Protein AF-A0A9K3I482-F1 (afdb_monomer_lite)

Sequence (161 aa):
MFVVRAEITSFKVRVEELKKSKVDYKDNYEEAKFHHERVKVLKKLKDETVEEARKVNQAALNVAQENYAEVQSIVEPLITDLGWMQHSGIANSILNAMELDKVVVARAAGHRARYVECVAHVEEALHQQFGTHHCSVSDGAEEGSIKAEENYDNLSLPIWT

pLDDT: mean 80.08, std 18.4, range [36.47, 98.38]

Organism: Helianthus annuus (NCBI:txid4232)

Structure (mmCIF, N/CA/C/O backbone):
data_AF-A0A9K3I482-F1
#
_entry.id   AF-A0A9K3I482-F1
#
loop_
_atom_site.group_PDB
_atom_site.id
_atom_site.type_symbol
_atom_site.label_atom_id
_atom_site.label_alt_id
_atom_site.label_comp_id
_atom_site.label_asym_id
_atom_site.label_entity_id
_atom_site.label_seq_id
_atom_site.pdbx_PDB_ins_code
_atom_site.Cartn_x
_atom_site.Cartn_y
_atom_site.Cartn_z
_atom_site.occupancy
_atom_site.B_iso_or_equiv
_atom_site.auth_seq_id
_atom_site.auth_comp_id
_atom_site.auth_asym_id
_atom_site.auth_atom_id
_atom_site.pdbx_PDB_model_num
ATOM 1 N N . MET A 1 1 ? 40.733 4.016 -77.323 1.00 62.69 1 MET A N 1
ATOM 2 C CA . MET A 1 1 ? 40.986 5.084 -76.323 1.00 62.69 1 MET A CA 1
ATOM 3 C C . MET A 1 1 ? 39.705 5.637 -75.679 1.00 62.69 1 MET A C 1
ATOM 5 O O . MET A 1 1 ? 39.737 5.936 -74.495 1.00 62.69 1 MET A O 1
ATOM 9 N N . PHE A 1 2 ? 38.578 5.745 -76.401 1.00 75.44 2 PHE A N 1
ATOM 10 C CA . PHE A 1 2 ? 37.321 6.304 -75.866 1.00 75.44 2 PHE A CA 1
ATOM 11 C C . PHE A 1 2 ? 36.634 5.454 -74.779 1.00 75.44 2 PHE A C 1
ATOM 13 O O . PHE A 1 2 ? 36.201 6.009 -73.775 1.00 75.44 2 PHE A O 1
ATOM 20 N N . VAL A 1 3 ? 36.600 4.125 -74.931 1.00 85.69 3 VAL A N 1
ATOM 21 C CA . VAL A 1 3 ? 35.948 3.198 -73.976 1.00 85.69 3 VAL A CA 1
ATOM 22 C C . VAL A 1 3 ? 36.585 3.275 -72.584 1.00 85.69 3 VAL A C 1
ATOM 24 O O . VAL A 1 3 ? 35.903 3.548 -71.603 1.00 85.69 3 VAL A O 1
ATOM 27 N N . VAL A 1 4 ? 37.915 3.191 -72.518 1.00 89.56 4 VAL A N 1
ATOM 28 C CA . VAL A 1 4 ? 38.682 3.294 -71.262 1.00 89.56 4 VAL A CA 1
ATOM 29 C C . VAL A 1 4 ? 38.424 4.627 -70.542 1.00 89.56 4 VAL A C 1
ATOM 31 O O . VAL A 1 4 ? 38.337 4.681 -69.319 1.00 89.56 4 VAL A O 1
ATOM 34 N N . ARG A 1 5 ? 38.257 5.731 -71.282 1.00 90.25 5 ARG A N 1
ATOM 35 C CA . ARG A 1 5 ? 37.987 7.054 -70.694 1.00 90.25 5 ARG A CA 1
ATOM 36 C C . ARG A 1 5 ? 36.576 7.155 -70.099 1.00 90.25 5 ARG A C 1
ATOM 38 O O . ARG A 1 5 ? 36.394 7.824 -69.078 1.00 90.25 5 ARG A O 1
ATOM 45 N N . ALA A 1 6 ? 35.600 6.494 -70.720 1.00 91.94 6 ALA A N 1
ATOM 46 C CA . ALA A 1 6 ? 34.239 6.405 -70.202 1.00 91.94 6 ALA A CA 1
ATOM 47 C C . ALA A 1 6 ? 34.196 5.566 -68.914 1.00 91.94 6 ALA A C 1
ATOM 49 O O . ALA A 1 6 ? 33.626 6.004 -67.916 1.00 91.94 6 ALA A O 1
ATOM 50 N N . GLU A 1 7 ? 34.894 4.428 -68.895 1.00 94.56 7 GLU A N 1
ATOM 51 C CA . GLU A 1 7 ? 35.016 3.566 -67.713 1.00 94.56 7 GLU A CA 1
ATOM 52 C C . GLU A 1 7 ? 35.701 4.284 -66.542 1.00 94.56 7 GLU A C 1
ATOM 54 O O . GLU A 1 7 ? 35.185 4.272 -65.427 1.00 94.56 7 GLU A O 1
ATOM 59 N N . ILE A 1 8 ? 36.805 5.002 -66.787 1.00 95.19 8 ILE A N 1
ATOM 60 C CA . ILE A 1 8 ? 37.491 5.798 -65.750 1.00 95.19 8 ILE A CA 1
ATOM 61 C C . ILE A 1 8 ? 36.555 6.853 -65.145 1.00 95.19 8 ILE A C 1
ATOM 63 O O . ILE A 1 8 ? 36.566 7.072 -63.933 1.00 95.19 8 ILE A O 1
ATOM 67 N N . THR A 1 9 ? 35.745 7.518 -65.970 1.00 95.06 9 THR A N 1
ATOM 68 C CA . THR A 1 9 ? 34.781 8.522 -65.491 1.00 95.06 9 THR A CA 1
ATOM 69 C C . THR A 1 9 ? 33.684 7.874 -64.645 1.00 95.06 9 THR A C 1
ATOM 71 O O . THR A 1 9 ? 33.380 8.372 -63.563 1.00 95.06 9 THR A O 1
ATOM 74 N N . SER A 1 10 ? 33.149 6.733 -65.086 1.00 95.88 10 SER A N 1
ATOM 75 C CA . SER A 1 10 ? 32.155 5.959 -64.332 1.00 95.88 10 SER A CA 1
ATOM 76 C C . SER A 1 10 ? 32.695 5.500 -62.973 1.00 95.88 10 SER A C 1
ATOM 78 O O . SER A 1 10 ? 32.036 5.690 -61.948 1.00 95.88 10 SER A O 1
ATOM 80 N N . PHE A 1 11 ? 33.927 4.984 -62.928 1.00 97.12 11 PHE A N 1
ATOM 81 C CA . PHE A 1 11 ? 34.557 4.582 -61.671 1.00 97.12 11 PHE A CA 1
ATOM 82 C C . PHE A 1 11 ? 34.767 5.756 -60.716 1.00 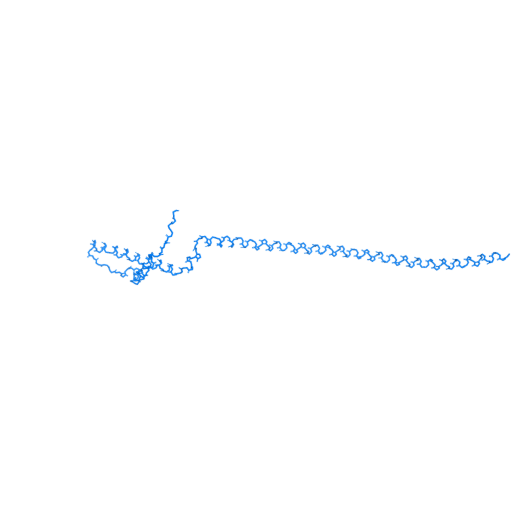97.12 11 PHE A C 1
ATOM 84 O O . PHE A 1 11 ? 34.540 5.600 -59.519 1.00 97.12 11 PHE A O 1
ATOM 91 N N . LYS A 1 12 ? 35.144 6.941 -61.215 1.00 96.75 12 LYS A N 1
ATOM 92 C CA . LYS A 1 12 ? 35.273 8.141 -60.372 1.00 96.75 12 LYS A CA 1
ATOM 93 C C . LYS A 1 12 ? 33.951 8.530 -59.714 1.00 96.75 12 LYS A C 1
ATOM 95 O O . LYS A 1 12 ? 33.943 8.797 -58.518 1.00 96.75 12 LYS A O 1
ATOM 100 N N . VAL A 1 13 ? 32.850 8.518 -60.468 1.00 97.50 13 VAL A N 1
ATOM 101 C CA . VAL A 1 13 ? 31.513 8.816 -59.926 1.00 97.50 13 VAL A CA 1
ATOM 102 C C . VAL A 1 13 ? 31.147 7.817 -58.830 1.00 97.50 13 VAL A C 1
ATOM 104 O O . VAL A 1 13 ? 30.822 8.218 -57.716 1.00 97.50 13 VAL A O 1
ATOM 107 N N . ARG A 1 14 ? 31.315 6.518 -59.096 1.00 97.31 14 ARG A N 1
ATOM 108 C CA . ARG A 1 14 ? 31.006 5.460 -58.127 1.00 97.31 14 ARG A CA 1
ATOM 109 C C . ARG A 1 14 ? 31.873 5.535 -56.866 1.00 97.31 14 ARG A C 1
ATOM 111 O O . ARG A 1 14 ? 31.403 5.209 -55.782 1.00 97.31 14 ARG A O 1
ATOM 118 N N . VAL A 1 15 ? 33.128 5.975 -56.977 1.00 97.31 15 VAL A N 1
ATOM 119 C CA . VAL A 1 15 ? 33.995 6.216 -55.811 1.00 97.31 15 VAL A CA 1
ATOM 120 C C . VAL A 1 15 ? 33.450 7.345 -54.937 1.00 97.31 15 VAL A C 1
ATOM 122 O O . VAL A 1 15 ? 33.443 7.197 -53.717 1.00 97.31 15 VAL A O 1
ATOM 125 N N . GLU A 1 16 ? 32.977 8.444 -55.522 1.00 97.75 16 GLU A N 1
ATOM 126 C CA . GLU A 1 16 ? 32.389 9.545 -54.748 1.00 97.75 16 GLU A CA 1
ATOM 127 C C . GLU A 1 16 ? 31.049 9.152 -54.107 1.00 97.75 16 GLU A C 1
ATOM 129 O O . GLU A 1 16 ? 30.820 9.444 -52.933 1.00 97.75 16 GLU A O 1
ATOM 134 N N . GLU A 1 17 ? 30.206 8.395 -54.813 1.00 97.44 17 GLU A N 1
ATOM 135 C CA . GLU A 1 17 ? 28.972 7.830 -54.249 1.00 97.44 17 GLU A CA 1
ATOM 136 C C . GLU A 1 17 ? 29.259 6.894 -53.069 1.00 97.44 17 GLU A C 1
ATOM 138 O O . GLU A 1 17 ? 28.640 7.012 -52.010 1.00 97.44 17 GLU A O 1
ATOM 143 N N . LEU A 1 18 ? 30.244 6.000 -53.211 1.00 97.50 18 LEU A N 1
ATOM 144 C CA . LEU A 1 18 ? 30.653 5.088 -52.143 1.00 97.50 18 LEU A CA 1
ATOM 145 C C . LEU A 1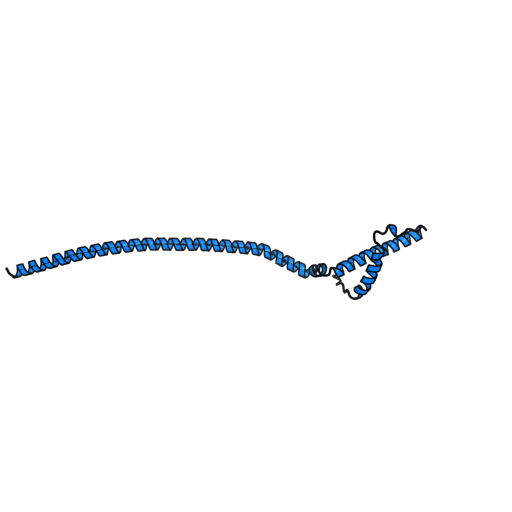 18 ? 31.255 5.830 -50.946 1.00 97.50 18 LEU A C 1
ATOM 147 O O . LEU A 1 18 ? 31.020 5.431 -49.807 1.00 97.50 18 LEU A O 1
ATOM 151 N N . LYS A 1 19 ? 32.011 6.911 -51.170 1.00 97.38 19 LYS A N 1
ATOM 152 C CA . LYS A 1 19 ? 32.524 7.757 -50.082 1.00 97.38 19 LYS A CA 1
ATOM 153 C C . LYS A 1 19 ? 31.387 8.398 -49.299 1.00 97.38 19 LYS A C 1
ATOM 155 O O . LYS A 1 19 ? 31.411 8.332 -48.073 1.00 97.38 19 LYS A O 1
ATOM 160 N N . LYS A 1 20 ? 30.399 8.974 -49.991 1.00 97.31 20 LYS A N 1
ATOM 161 C CA . LYS A 1 20 ? 29.231 9.586 -49.348 1.00 97.31 20 LYS A CA 1
ATOM 162 C C . LYS A 1 20 ? 28.435 8.546 -48.563 1.00 97.31 20 LYS A C 1
ATOM 164 O O . LYS A 1 20 ? 28.241 8.703 -47.365 1.00 97.31 20 LYS A O 1
ATOM 169 N N . SER A 1 21 ? 28.104 7.429 -49.209 1.00 97.50 21 SER A N 1
ATOM 170 C CA . SER A 1 21 ? 27.388 6.321 -48.576 1.00 97.50 21 SER A CA 1
ATOM 171 C C . SER A 1 21 ? 28.121 5.787 -47.340 1.00 97.50 21 SER A C 1
ATOM 173 O O . SER A 1 21 ? 27.488 5.530 -46.322 1.00 97.50 21 SER A O 1
ATOM 175 N N . LYS A 1 22 ? 29.456 5.675 -47.369 1.00 97.88 22 LYS A N 1
ATOM 176 C CA . LYS A 1 22 ? 30.248 5.249 -46.205 1.00 97.88 22 LYS A CA 1
ATOM 177 C C . LYS A 1 22 ? 30.114 6.204 -45.013 1.00 97.88 22 LYS A C 1
ATOM 179 O O . LYS A 1 22 ? 30.101 5.729 -43.879 1.00 97.88 22 LYS A O 1
ATOM 184 N N . VAL A 1 23 ? 30.070 7.515 -45.255 1.00 97.50 23 VAL A N 1
ATOM 185 C CA . VAL A 1 23 ? 29.862 8.515 -44.195 1.00 97.50 23 VAL A CA 1
ATOM 186 C C . VAL A 1 23 ? 28.453 8.372 -43.627 1.00 97.50 23 VAL A C 1
ATOM 188 O O . VAL A 1 23 ? 28.324 8.160 -42.427 1.00 97.50 23 VAL A O 1
ATOM 191 N N . ASP A 1 24 ? 27.435 8.324 -44.488 1.00 97.19 24 ASP A N 1
ATOM 192 C CA . ASP A 1 24 ? 26.035 8.169 -44.069 1.00 97.19 24 ASP A CA 1
ATOM 193 C C . ASP A 1 24 ? 25.824 6.883 -43.241 1.00 97.19 24 ASP A C 1
ATOM 195 O O . ASP A 1 24 ? 25.173 6.893 -42.197 1.00 97.19 24 ASP A O 1
ATOM 199 N N . TYR A 1 25 ? 26.426 5.761 -43.655 1.00 97.19 25 TYR A N 1
ATOM 200 C CA . TYR A 1 25 ? 26.381 4.509 -42.890 1.00 97.19 25 TYR A CA 1
ATOM 201 C C . TYR A 1 25 ? 27.047 4.627 -41.520 1.00 97.19 25 TYR A C 1
ATOM 203 O O . TYR A 1 25 ? 26.563 4.033 -40.556 1.00 97.19 25 TYR A O 1
ATOM 211 N N . LYS A 1 26 ? 28.164 5.353 -41.429 1.00 97.50 26 LYS A N 1
ATOM 212 C CA . LYS A 1 26 ? 28.872 5.553 -40.165 1.00 97.50 26 LYS A CA 1
ATOM 213 C C . LYS A 1 26 ? 28.035 6.394 -39.203 1.00 97.50 26 LYS A C 1
ATOM 215 O O . LYS A 1 26 ? 27.922 6.023 -38.038 1.00 97.50 26 LYS A O 1
ATOM 220 N N . ASP A 1 27 ? 27.431 7.468 -39.695 1.00 97.38 27 ASP A N 1
ATOM 221 C CA . ASP A 1 27 ? 26.614 8.365 -38.880 1.00 97.38 27 ASP A CA 1
ATOM 222 C C . ASP A 1 27 ? 25.359 7.640 -38.369 1.00 97.38 27 ASP A C 1
ATOM 224 O O . ASP A 1 27 ? 25.107 7.618 -37.163 1.00 97.38 27 ASP A O 1
ATOM 228 N N . ASN A 1 28 ? 24.665 6.908 -39.248 1.00 97.50 28 ASN A N 1
ATOM 229 C CA . ASN A 1 28 ? 23.513 6.082 -38.869 1.00 97.50 28 ASN A CA 1
ATOM 230 C C . ASN A 1 28 ? 23.876 4.986 -37.855 1.00 97.50 28 ASN A C 1
ATOM 232 O O . ASN A 1 28 ? 23.084 4.656 -36.971 1.00 97.50 28 ASN A O 1
ATOM 236 N N . TYR A 1 29 ? 25.067 4.391 -37.977 1.00 97.31 29 TYR A N 1
ATOM 237 C CA . TYR A 1 29 ? 25.535 3.375 -37.037 1.00 97.31 29 TYR A CA 1
ATOM 238 C C . TYR A 1 29 ? 25.770 3.955 -35.635 1.00 97.31 29 TYR A C 1
ATOM 240 O O . TYR A 1 29 ? 25.336 3.360 -34.645 1.00 97.31 29 TYR A O 1
ATOM 248 N N . GLU A 1 30 ? 26.424 5.115 -35.533 1.00 97.56 30 GLU A N 1
ATOM 249 C CA . GLU A 1 30 ? 26.659 5.766 -34.238 1.00 97.56 30 GLU A CA 1
ATOM 250 C C . GLU A 1 30 ? 25.353 6.268 -33.608 1.00 97.56 30 GLU A C 1
ATOM 252 O O . GLU A 1 30 ? 25.153 6.113 -32.400 1.00 97.56 30 GLU A O 1
ATOM 257 N N . GLU A 1 31 ? 24.419 6.779 -34.414 1.00 97.69 31 GLU A N 1
ATOM 258 C CA . GLU A 1 31 ? 23.080 7.151 -33.951 1.00 97.69 31 GLU A CA 1
ATOM 259 C C . GLU A 1 31 ? 22.322 5.934 -33.398 1.00 97.69 31 GLU A C 1
ATOM 261 O O . GLU A 1 31 ? 21.844 5.958 -32.259 1.00 97.69 31 GLU A O 1
ATOM 266 N N . ALA A 1 32 ? 22.278 4.822 -34.138 1.00 97.94 32 ALA A N 1
ATOM 267 C CA . ALA A 1 32 ? 21.624 3.593 -33.688 1.00 97.94 32 ALA A CA 1
ATOM 268 C C . ALA A 1 32 ? 22.240 3.044 -32.389 1.00 97.94 32 ALA A C 1
ATOM 270 O O . ALA A 1 32 ? 21.520 2.612 -31.483 1.00 97.94 32 ALA A O 1
ATOM 271 N N . LYS A 1 33 ? 23.570 3.102 -32.262 1.00 98.00 33 LYS A N 1
ATOM 272 C CA . LYS A 1 33 ? 24.291 2.708 -31.046 1.00 98.00 33 LYS A CA 1
ATOM 273 C C . LYS A 1 33 ? 23.921 3.595 -29.855 1.00 98.00 33 LYS A C 1
ATOM 275 O O . LYS A 1 33 ? 23.677 3.082 -28.762 1.00 98.00 33 LYS A O 1
ATOM 280 N N . PHE A 1 34 ? 23.830 4.906 -30.059 1.00 97.56 34 PHE A N 1
ATOM 281 C CA . PHE A 1 34 ? 23.397 5.840 -29.023 1.00 97.56 34 PHE A CA 1
ATOM 282 C C . PHE A 1 34 ? 21.949 5.579 -28.586 1.00 97.56 34 PHE A C 1
ATOM 284 O O . PHE A 1 34 ? 21.660 5.517 -27.387 1.00 97.56 34 PHE A O 1
ATOM 291 N N . HIS A 1 35 ? 21.041 5.354 -29.539 1.00 97.69 35 HIS A N 1
ATOM 292 C CA . HIS A 1 35 ? 19.661 4.975 -29.243 1.00 97.69 35 HIS A CA 1
ATOM 293 C C . HIS A 1 35 ? 19.578 3.672 -28.448 1.00 97.69 35 HIS A C 1
ATOM 295 O O . HIS A 1 35 ? 18.837 3.609 -27.466 1.00 97.69 35 HIS A O 1
ATOM 301 N N . HIS A 1 36 ? 20.360 2.656 -28.818 1.00 97.62 36 HIS A N 1
ATOM 302 C CA . HIS A 1 36 ? 20.408 1.394 -28.087 1.00 97.62 36 HIS A CA 1
ATOM 303 C C . HIS A 1 36 ? 20.809 1.594 -26.617 1.00 97.62 36 HIS A C 1
ATOM 305 O O . HIS A 1 36 ? 20.126 1.091 -25.720 1.00 97.62 36 HIS A O 1
ATOM 311 N N . GLU A 1 37 ? 21.860 2.375 -26.348 1.00 98.00 37 GLU A N 1
ATOM 312 C CA . GLU A 1 37 ? 22.310 2.607 -24.971 1.00 98.00 37 GLU A CA 1
ATOM 313 C C . GLU A 1 37 ? 21.278 3.415 -24.166 1.00 98.00 37 GLU A C 1
ATOM 315 O O . GLU A 1 37 ? 21.005 3.094 -23.008 1.00 98.00 37 GLU A O 1
ATOM 320 N N . ARG A 1 38 ? 20.605 4.394 -24.789 1.00 97.81 38 ARG A N 1
ATOM 321 C CA . ARG A 1 38 ? 19.488 5.120 -24.158 1.00 97.81 38 ARG A CA 1
ATOM 322 C C . ARG A 1 38 ? 18.332 4.198 -23.792 1.00 97.81 38 ARG A C 1
ATOM 324 O O . ARG A 1 38 ? 17.829 4.273 -22.674 1.00 97.81 38 ARG A O 1
ATOM 331 N N . VAL A 1 39 ? 17.916 3.323 -24.706 1.00 98.00 39 VAL A N 1
ATOM 332 C CA . VAL A 1 39 ? 16.836 2.353 -24.457 1.00 98.00 39 VAL A CA 1
ATOM 333 C C . VAL A 1 39 ? 17.202 1.425 -23.300 1.00 98.00 39 VAL A C 1
ATOM 335 O O . VAL A 1 39 ? 16.370 1.148 -22.437 1.00 98.00 39 VAL A O 1
ATOM 338 N N . LYS A 1 40 ? 18.458 0.985 -23.234 1.00 98.06 40 LYS A N 1
ATOM 339 C CA . LYS A 1 40 ? 18.965 0.137 -22.152 1.00 98.06 40 LYS A CA 1
ATOM 340 C C . LYS A 1 40 ? 18.937 0.843 -20.793 1.00 98.06 40 LYS A C 1
ATOM 342 O O . LYS A 1 40 ? 18.525 0.226 -19.813 1.00 98.06 40 LYS A O 1
ATOM 347 N N . VAL A 1 41 ? 19.323 2.120 -20.727 1.00 98.12 41 VAL A N 1
ATOM 348 C CA . VAL A 1 41 ? 19.223 2.930 -19.497 1.00 98.12 41 VAL A CA 1
ATOM 349 C C . VAL A 1 41 ? 17.764 3.119 -19.084 1.00 98.12 41 VAL A C 1
ATOM 351 O O . VAL A 1 41 ? 17.424 2.880 -17.929 1.00 98.12 41 VAL A O 1
ATOM 354 N N . LEU A 1 42 ? 16.883 3.470 -20.025 1.00 97.75 42 LEU A N 1
ATOM 355 C CA . LEU A 1 42 ? 15.452 3.637 -19.751 1.00 97.75 42 LEU A CA 1
ATOM 356 C C . LEU A 1 42 ? 14.808 2.350 -19.235 1.00 97.75 42 LEU A C 1
ATOM 358 O O . LEU A 1 42 ? 13.969 2.403 -18.339 1.00 97.75 42 LEU A O 1
ATOM 362 N N . LYS A 1 43 ? 15.213 1.193 -19.768 1.00 97.50 43 LYS A N 1
ATOM 363 C CA . LYS A 1 43 ? 14.731 -0.102 -19.287 1.00 97.50 43 LYS A CA 1
ATOM 364 C C . LYS A 1 43 ? 15.135 -0.347 -17.833 1.00 97.50 43 LYS A C 1
ATOM 366 O O . LYS A 1 43 ? 14.274 -0.690 -17.036 1.00 97.50 43 LYS A O 1
ATOM 371 N N . LYS A 1 44 ? 16.401 -0.103 -17.478 1.00 97.50 44 LYS A N 1
ATOM 372 C CA . LYS A 1 44 ? 16.871 -0.235 -16.089 1.00 97.50 44 LYS A CA 1
ATOM 373 C C . LYS A 1 44 ? 16.110 0.681 -15.135 1.00 97.50 44 LYS A C 1
ATOM 375 O O . LYS A 1 44 ? 15.604 0.206 -14.129 1.00 97.50 44 LYS A O 1
ATOM 380 N N . LEU A 1 45 ? 15.957 1.957 -15.495 1.00 97.81 45 LEU A N 1
ATOM 381 C CA . LEU A 1 45 ? 15.196 2.916 -14.689 1.00 97.81 45 LEU A CA 1
ATOM 382 C C . LEU A 1 45 ? 13.739 2.483 -14.514 1.00 97.81 45 LEU A C 1
ATOM 384 O O . LEU A 1 45 ? 13.175 2.623 -13.432 1.00 97.81 45 LEU A O 1
ATOM 388 N N . LYS A 1 46 ? 13.121 1.938 -15.568 1.00 97.81 46 LYS A N 1
ATOM 389 C CA . LYS A 1 46 ? 11.763 1.397 -15.490 1.00 97.81 46 LYS A CA 1
ATOM 390 C C . LYS A 1 46 ? 11.693 0.209 -14.531 1.00 97.81 46 LYS A C 1
ATOM 392 O O . LYS A 1 46 ? 10.789 0.177 -13.704 1.00 97.81 46 LYS A O 1
ATOM 397 N N . ASP A 1 47 ? 12.625 -0.734 -14.634 1.00 97.56 47 ASP A N 1
ATOM 398 C CA . ASP A 1 47 ? 12.660 -1.922 -13.778 1.00 97.56 47 ASP A CA 1
ATOM 399 C C . ASP A 1 47 ? 12.880 -1.530 -12.301 1.00 97.56 47 ASP A C 1
ATOM 401 O O . ASP A 1 47 ? 12.162 -2.008 -11.425 1.00 97.56 47 ASP A O 1
ATOM 405 N N . GLU A 1 48 ? 13.783 -0.581 -12.028 1.00 97.88 48 GLU A N 1
ATOM 406 C CA . GLU A 1 48 ? 14.003 -0.005 -10.691 1.00 97.88 48 GLU A CA 1
ATOM 407 C C . GLU A 1 48 ? 12.748 0.700 -10.156 1.00 97.88 48 GLU A C 1
ATOM 409 O O . GLU A 1 48 ? 12.349 0.482 -9.015 1.00 97.88 48 GLU A O 1
ATOM 414 N N . THR A 1 49 ? 12.073 1.495 -10.991 1.00 97.50 49 THR A N 1
ATOM 415 C CA . THR A 1 49 ? 10.843 2.204 -10.601 1.00 97.50 49 THR A CA 1
ATOM 416 C C . THR A 1 49 ? 9.716 1.230 -10.257 1.00 97.50 49 THR A C 1
ATOM 418 O O . THR A 1 49 ? 8.989 1.438 -9.286 1.00 97.50 49 THR A O 1
ATOM 421 N N . VAL A 1 50 ? 9.559 0.160 -11.042 1.00 98.25 50 VAL A N 1
ATOM 422 C CA . VAL A 1 50 ? 8.561 -0.887 -10.781 1.00 98.25 50 VAL A CA 1
ATOM 423 C C . VAL A 1 50 ? 8.859 -1.597 -9.463 1.00 98.25 50 VAL A C 1
ATOM 425 O O . VAL A 1 50 ? 7.940 -1.845 -8.683 1.00 98.25 50 VAL A O 1
ATOM 428 N N . GLU A 1 51 ? 10.127 -1.893 -9.189 1.00 98.06 51 GLU A N 1
ATOM 429 C CA . GLU A 1 51 ? 10.530 -2.563 -7.957 1.00 98.06 51 GLU A CA 1
ATOM 430 C C . GLU A 1 51 ? 10.341 -1.673 -6.719 1.00 98.06 51 GLU A C 1
ATOM 432 O O . GLU A 1 51 ? 9.827 -2.140 -5.702 1.00 98.06 51 GLU A O 1
ATOM 437 N N . GLU A 1 52 ? 10.661 -0.381 -6.801 1.00 97.69 52 GLU A N 1
ATOM 438 C CA . GLU A 1 52 ? 10.381 0.565 -5.715 1.00 97.69 52 GLU A CA 1
ATOM 439 C C . GLU A 1 52 ? 8.875 0.728 -5.473 1.00 97.69 52 GLU A C 1
ATOM 441 O O . GLU A 1 52 ? 8.422 0.655 -4.329 1.00 97.69 52 GLU A O 1
ATOM 446 N N . ALA A 1 53 ? 8.066 0.834 -6.532 1.00 98.06 53 ALA A N 1
ATOM 447 C CA . ALA A 1 53 ? 6.609 0.863 -6.398 1.00 98.06 53 ALA A CA 1
ATOM 448 C C . ALA A 1 53 ? 6.070 -0.415 -5.732 1.00 98.06 53 ALA A C 1
ATOM 450 O O . ALA A 1 53 ? 5.180 -0.352 -4.882 1.00 98.06 53 ALA A O 1
ATOM 451 N N . ARG A 1 54 ? 6.638 -1.581 -6.067 1.00 98.12 54 ARG A N 1
ATOM 452 C CA . ARG A 1 54 ? 6.289 -2.861 -5.440 1.00 98.12 54 ARG A CA 1
ATOM 453 C C . ARG A 1 54 ? 6.611 -2.864 -3.944 1.00 98.12 54 ARG A C 1
ATOM 455 O O . ARG A 1 54 ? 5.766 -3.281 -3.155 1.00 98.12 54 ARG A O 1
ATOM 462 N N . LYS A 1 55 ? 7.797 -2.391 -3.545 1.00 98.38 55 LYS A N 1
ATOM 463 C CA . LYS A 1 55 ? 8.200 -2.301 -2.129 1.00 98.38 55 LYS A CA 1
ATOM 464 C C . LYS A 1 55 ? 7.300 -1.358 -1.339 1.00 98.38 55 LYS A C 1
ATOM 466 O O . LYS A 1 55 ? 6.833 -1.737 -0.268 1.00 98.38 55 LYS A O 1
ATOM 471 N N . VAL A 1 56 ? 7.025 -0.167 -1.876 1.00 98.12 56 VAL A N 1
ATOM 472 C CA . VAL A 1 56 ? 6.146 0.821 -1.232 1.00 98.12 56 VAL A CA 1
ATOM 473 C C . VAL A 1 56 ? 4.740 0.256 -1.051 1.00 98.12 56 VAL A C 1
ATOM 475 O O . VAL A 1 56 ? 4.195 0.325 0.048 1.00 98.12 56 VAL A O 1
ATOM 478 N N . ASN A 1 57 ? 4.176 -0.375 -2.085 1.00 98.00 57 ASN A N 1
ATOM 479 C CA . ASN A 1 57 ? 2.855 -0.997 -1.991 1.00 98.00 57 ASN A CA 1
ATOM 480 C C . ASN A 1 57 ? 2.820 -2.132 -0.961 1.00 98.00 57 ASN A C 1
ATOM 482 O O . ASN A 1 57 ? 1.859 -2.233 -0.203 1.00 98.00 57 ASN A O 1
ATOM 486 N N . GLN A 1 58 ? 3.865 -2.961 -0.896 1.00 98.38 58 GLN A N 1
ATOM 487 C CA . GLN A 1 58 ? 3.945 -4.025 0.103 1.00 98.38 58 GLN A CA 1
ATOM 488 C C . GLN A 1 58 ? 4.025 -3.462 1.527 1.00 98.38 58 GLN A C 1
ATOM 490 O O . GLN A 1 58 ? 3.342 -3.960 2.416 1.00 98.38 58 GLN A O 1
ATOM 495 N N . ALA A 1 59 ? 4.824 -2.416 1.746 1.00 98.31 59 ALA A N 1
ATOM 496 C CA . ALA A 1 59 ? 4.923 -1.763 3.047 1.00 98.31 59 ALA A CA 1
ATOM 497 C C . ALA A 1 59 ? 3.583 -1.139 3.469 1.00 98.31 59 ALA A C 1
ATOM 499 O O . ALA A 1 59 ? 3.142 -1.342 4.597 1.00 98.31 59 ALA A O 1
ATOM 500 N N . ALA A 1 60 ? 2.902 -0.441 2.554 1.00 98.31 60 ALA A N 1
ATOM 501 C CA . ALA A 1 60 ? 1.588 0.144 2.814 1.00 98.31 60 ALA A CA 1
ATOM 502 C C . ALA A 1 60 ? 0.530 -0.922 3.142 1.00 98.31 60 ALA A C 1
ATOM 504 O O . ALA A 1 60 ? -0.280 -0.726 4.047 1.00 98.31 60 ALA A O 1
ATOM 505 N N . LEU A 1 61 ? 0.558 -2.062 2.441 1.00 98.25 61 LEU A N 1
ATOM 506 C CA . LEU A 1 61 ? -0.332 -3.186 2.722 1.00 98.25 61 LEU A CA 1
ATOM 507 C C . LEU A 1 61 ? -0.085 -3.767 4.119 1.00 98.25 61 LEU A C 1
ATOM 509 O O . LEU A 1 61 ? -1.045 -3.982 4.851 1.00 98.25 61 LEU A O 1
ATOM 513 N N . ASN A 1 62 ? 1.178 -3.977 4.498 1.00 98.19 62 ASN A N 1
ATOM 514 C CA . ASN A 1 62 ? 1.520 -4.502 5.820 1.00 98.19 62 ASN A CA 1
ATOM 515 C C . ASN A 1 62 ? 1.022 -3.565 6.934 1.00 98.19 62 ASN A C 1
ATOM 517 O O . ASN A 1 62 ? 0.363 -4.023 7.859 1.00 98.19 62 ASN A O 1
ATOM 521 N N . VAL A 1 63 ? 1.241 -2.251 6.796 1.00 98.19 63 VAL A N 1
ATOM 522 C CA . VAL A 1 63 ? 0.742 -1.250 7.759 1.00 98.19 63 VAL A CA 1
ATOM 523 C C . VAL A 1 63 ? -0.786 -1.277 7.852 1.00 98.19 63 VAL A C 1
ATOM 525 O O . VAL A 1 63 ? -1.345 -1.234 8.943 1.00 98.19 63 VAL A O 1
ATOM 528 N N . ALA A 1 64 ? -1.489 -1.375 6.719 1.00 98.00 64 ALA A N 1
ATOM 529 C CA . ALA A 1 64 ? -2.947 -1.463 6.723 1.00 98.00 64 ALA A CA 1
ATOM 530 C C . ALA A 1 64 ? -3.451 -2.738 7.425 1.00 98.00 64 ALA A C 1
ATOM 532 O O . ALA A 1 64 ? -4.448 -2.687 8.143 1.00 98.00 64 ALA A O 1
ATOM 533 N N . GLN A 1 65 ? -2.760 -3.865 7.237 1.00 98.25 65 GLN A N 1
ATOM 534 C CA . GLN A 1 65 ? -3.084 -5.134 7.891 1.00 98.25 65 GLN A CA 1
ATOM 535 C C . GLN A 1 65 ? -2.833 -5.086 9.401 1.00 98.25 65 GLN A C 1
ATOM 537 O O . GLN A 1 65 ? -3.685 -5.536 10.163 1.00 98.25 65 GLN A O 1
ATOM 542 N N . GLU A 1 66 ? -1.709 -4.513 9.832 1.00 98.00 66 GLU A N 1
ATOM 543 C CA . GLU A 1 66 ? -1.387 -4.320 11.250 1.00 98.00 66 GLU A CA 1
ATOM 544 C C . GLU A 1 66 ? -2.426 -3.427 11.936 1.00 98.00 66 GLU A C 1
ATOM 546 O O . GLU A 1 66 ? -3.001 -3.827 12.946 1.00 98.00 66 GLU A O 1
ATOM 551 N N . ASN A 1 67 ? -2.761 -2.282 11.333 1.00 97.69 67 ASN A N 1
ATOM 552 C CA . ASN A 1 67 ? -3.787 -1.381 11.862 1.00 97.69 67 ASN A CA 1
ATOM 553 C C . ASN A 1 67 ? -5.159 -2.060 11.950 1.00 97.69 67 ASN A C 1
ATOM 555 O O . ASN A 1 67 ? -5.899 -1.851 12.908 1.00 97.69 67 ASN A O 1
ATOM 559 N N . TYR A 1 68 ? -5.523 -2.871 10.952 1.00 97.44 68 TYR A N 1
ATOM 560 C CA . TYR A 1 68 ? -6.782 -3.610 10.985 1.00 97.44 68 TYR A CA 1
ATOM 561 C C . TYR A 1 68 ? -6.801 -4.633 12.126 1.00 97.44 68 TYR A C 1
ATOM 563 O O . TYR A 1 68 ? -7.788 -4.707 12.854 1.00 97.44 68 TYR A O 1
ATOM 571 N N . ALA A 1 69 ? -5.711 -5.382 12.313 1.00 97.44 69 ALA A N 1
ATOM 572 C CA . ALA A 1 69 ? -5.585 -6.341 13.406 1.00 97.44 69 ALA A CA 1
ATOM 573 C C . ALA A 1 69 ? -5.648 -5.656 14.783 1.00 97.44 69 ALA A C 1
ATOM 575 O O . ALA A 1 69 ? -6.330 -6.147 15.682 1.00 97.44 69 ALA A O 1
ATOM 576 N N . GLU A 1 70 ? -5.001 -4.498 14.938 1.00 97.12 70 GLU A N 1
ATOM 577 C CA . GLU A 1 70 ? -5.070 -3.693 16.160 1.00 97.12 70 GLU A CA 1
ATOM 578 C C . GLU A 1 70 ? -6.504 -3.221 16.438 1.00 97.12 70 GLU A C 1
ATOM 580 O O . GLU A 1 70 ? -7.038 -3.469 17.521 1.00 97.12 70 GLU A O 1
ATOM 585 N N . VAL A 1 71 ? -7.175 -2.619 15.451 1.00 97.06 71 VAL A N 1
ATOM 586 C CA . VAL A 1 71 ? -8.572 -2.177 15.594 1.00 97.06 71 VAL A CA 1
ATOM 587 C C . VAL A 1 71 ? -9.484 -3.353 15.928 1.00 97.06 71 VAL A C 1
ATOM 589 O O . VAL A 1 71 ? -10.323 -3.241 16.819 1.00 97.06 71 VAL A O 1
ATOM 592 N N . GLN A 1 72 ? -9.310 -4.493 15.261 1.00 96.38 72 GLN A N 1
ATOM 593 C CA . GLN A 1 72 ? -10.092 -5.694 15.532 1.00 96.38 72 GLN A CA 1
ATOM 594 C C . GLN A 1 72 ? -9.905 -6.169 16.980 1.00 96.38 72 GLN A C 1
ATOM 596 O O . GLN A 1 72 ? -10.895 -6.454 17.652 1.00 96.38 72 GLN A O 1
ATOM 601 N N . SER A 1 73 ? -8.668 -6.153 17.491 1.00 95.06 73 SER A N 1
ATOM 602 C CA . SER A 1 73 ? -8.365 -6.527 18.880 1.00 95.06 73 SER A CA 1
ATOM 603 C C . SER A 1 73 ? -9.037 -5.626 19.926 1.00 95.06 73 SER A C 1
ATOM 605 O O . SER A 1 73 ? -9.297 -6.071 21.041 1.00 95.06 73 SER A O 1
ATOM 607 N N . ILE A 1 74 ? -9.353 -4.377 19.566 1.00 95.25 74 ILE A N 1
ATOM 608 C CA . ILE A 1 74 ? -10.073 -3.427 20.426 1.00 95.25 74 ILE A CA 1
ATOM 609 C C . ILE A 1 74 ? -11.590 -3.602 20.282 1.00 95.25 74 ILE A C 1
ATOM 611 O O . ILE A 1 74 ? -12.326 -3.555 21.266 1.00 95.25 74 ILE A O 1
ATOM 615 N N . VAL A 1 75 ? -12.074 -3.791 19.055 1.00 96.31 75 VAL A N 1
ATOM 616 C CA . VAL A 1 75 ? -13.508 -3.845 18.748 1.00 96.31 75 VAL A CA 1
ATOM 617 C C . VAL A 1 75 ? -14.154 -5.143 19.244 1.00 96.31 75 VAL A C 1
ATOM 619 O O . VAL A 1 75 ? -15.274 -5.098 19.747 1.00 96.31 75 VAL A O 1
ATOM 622 N N . GLU A 1 76 ? -13.476 -6.289 19.149 1.00 95.12 76 GLU A N 1
ATOM 623 C CA . GLU A 1 76 ? -14.034 -7.587 19.565 1.00 95.12 76 GLU A CA 1
ATOM 624 C C . GLU A 1 76 ? -14.418 -7.653 21.061 1.00 95.12 76 GLU A C 1
ATOM 626 O O . GLU A 1 76 ? -15.552 -8.055 21.362 1.00 95.12 76 GLU A O 1
ATOM 631 N N . PRO A 1 77 ? -13.564 -7.216 22.012 1.00 92.50 77 PRO A N 1
ATOM 632 C CA . PRO A 1 77 ? -13.950 -7.103 23.416 1.00 92.50 77 PRO A CA 1
ATOM 633 C C . PRO A 1 77 ? -15.132 -6.158 23.628 1.00 92.50 77 PRO A C 1
ATOM 635 O O . PRO A 1 77 ? -16.071 -6.517 24.326 1.00 92.50 77 PRO A O 1
ATOM 638 N N . LEU A 1 78 ? -15.149 -4.994 22.968 1.00 92.75 78 LEU A N 1
ATOM 639 C CA . LEU A 1 78 ? -16.236 -4.018 23.117 1.00 92.75 78 LEU A CA 1
ATOM 640 C C . LEU A 1 78 ? -17.582 -4.552 22.615 1.00 92.75 78 LEU A C 1
ATOM 642 O O . LEU A 1 78 ? -18.613 -4.292 23.231 1.00 92.75 78 LEU A O 1
ATOM 646 N N . ILE A 1 79 ? -17.591 -5.310 21.514 1.00 92.94 79 ILE A N 1
ATOM 647 C CA . ILE A 1 79 ? -18.797 -5.998 21.030 1.00 92.94 79 ILE A CA 1
ATOM 648 C C . ILE A 1 79 ? -19.268 -7.025 22.062 1.00 92.94 79 ILE A C 1
ATOM 650 O O . ILE A 1 79 ? -20.468 -7.128 22.328 1.00 92.94 79 ILE A O 1
ATOM 654 N N . THR A 1 80 ? -18.332 -7.767 22.654 1.00 89.06 80 THR A N 1
ATOM 655 C CA . THR A 1 80 ? -18.628 -8.770 23.684 1.00 89.06 80 THR A CA 1
ATOM 656 C C . THR A 1 80 ? -19.212 -8.116 24.938 1.00 89.06 80 THR A C 1
ATOM 658 O O . THR A 1 80 ? -20.270 -8.536 25.409 1.00 89.06 80 THR A O 1
ATOM 661 N N . ASP A 1 81 ? -18.585 -7.045 25.427 1.00 84.75 81 ASP A N 1
ATOM 662 C CA . ASP A 1 81 ? -19.037 -6.267 26.581 1.00 84.75 81 ASP A CA 1
ATOM 663 C C . ASP A 1 81 ? -20.416 -5.651 26.328 1.00 84.75 81 ASP A C 1
ATOM 665 O O . ASP A 1 81 ? -21.313 -5.759 27.166 1.00 84.75 81 ASP A O 1
ATOM 669 N N . LEU A 1 82 ? -20.633 -5.068 25.144 1.00 84.31 82 LEU A N 1
ATOM 670 C CA . LEU A 1 82 ? -21.931 -4.528 24.746 1.00 84.31 82 LEU A CA 1
ATOM 671 C C . LEU A 1 82 ? -23.010 -5.618 24.738 1.00 84.31 82 LEU A C 1
ATOM 673 O O . LEU A 1 82 ? -24.106 -5.402 25.258 1.00 84.31 82 LEU A O 1
ATOM 677 N N . GLY A 1 83 ? -22.698 -6.795 24.192 1.00 84.94 83 GLY A N 1
ATOM 678 C CA . GLY A 1 83 ? -23.594 -7.947 24.209 1.00 84.94 83 GLY A CA 1
ATOM 679 C C . GLY A 1 83 ? -23.943 -8.377 25.634 1.00 84.94 83 GLY A C 1
ATOM 680 O O . GLY A 1 83 ? -25.117 -8.587 25.943 1.00 84.94 83 GLY A O 1
ATOM 681 N N . TRP A 1 84 ? -22.955 -8.443 26.528 1.00 81.31 84 TRP A N 1
ATOM 682 C CA . TRP A 1 84 ? -23.176 -8.777 27.935 1.00 81.31 84 TRP A CA 1
ATOM 683 C C . TRP A 1 84 ? -24.025 -7.724 28.661 1.00 81.31 84 TRP A C 1
ATOM 685 O O . TRP A 1 84 ? -24.943 -8.076 29.403 1.00 81.31 84 TRP A O 1
ATOM 695 N N . MET A 1 85 ? -23.796 -6.433 28.414 1.00 75.38 85 MET A N 1
ATOM 696 C CA . MET A 1 85 ? -24.595 -5.342 28.988 1.00 75.38 85 MET A CA 1
ATOM 697 C C . MET A 1 85 ? -26.051 -5.354 28.505 1.00 75.38 85 MET A C 1
ATOM 699 O O . MET A 1 85 ? -26.961 -5.083 29.290 1.00 75.38 85 MET A O 1
ATOM 703 N N . GLN A 1 86 ? -26.281 -5.693 27.234 1.00 77.19 86 GLN A N 1
ATOM 704 C CA . GLN A 1 86 ? -27.627 -5.861 26.681 1.00 77.19 86 GLN A CA 1
ATOM 705 C C . GLN A 1 86 ? -28.367 -7.043 27.325 1.00 77.19 86 GLN A C 1
ATOM 707 O O . GLN A 1 86 ? -29.546 -6.914 27.646 1.00 77.19 86 GLN A O 1
ATOM 712 N N . HIS A 1 87 ? -27.684 -8.170 27.564 1.00 75.31 87 HIS A N 1
ATOM 713 C CA . HIS A 1 87 ? -28.295 -9.369 28.155 1.00 75.31 87 HIS A CA 1
ATOM 714 C C . HIS A 1 87 ? -28.479 -9.285 29.677 1.00 75.31 87 HIS A C 1
ATOM 716 O O . HIS A 1 87 ? -29.449 -9.819 30.204 1.00 75.31 87 HIS A O 1
ATOM 722 N N . SER A 1 88 ? -27.571 -8.620 30.395 1.00 66.94 88 SER A N 1
ATOM 723 C CA . SER A 1 88 ? -27.600 -8.520 31.864 1.00 66.94 88 SER A CA 1
ATOM 724 C C . SER A 1 88 ? -28.622 -7.511 32.403 1.00 66.94 88 SER A C 1
ATOM 726 O O . SER A 1 88 ? -28.808 -7.418 33.613 1.00 66.94 88 SER A O 1
ATOM 728 N N . GLY A 1 89 ? -29.280 -6.727 31.539 1.00 60.62 89 GLY A N 1
ATOM 729 C CA . GLY A 1 89 ? -30.280 -5.733 31.949 1.00 60.62 89 GLY A CA 1
ATOM 730 C C . GLY A 1 89 ? -29.711 -4.539 32.730 1.00 60.62 89 GLY A C 1
ATOM 731 O O . GLY A 1 89 ? -30.471 -3.664 33.140 1.00 60.62 89 GLY A O 1
ATOM 732 N N . ILE A 1 90 ? -28.385 -4.452 32.903 1.00 56.44 90 ILE A N 1
ATOM 733 C CA . ILE A 1 90 ? -27.706 -3.371 33.637 1.00 56.44 90 ILE A CA 1
ATOM 734 C C . ILE A 1 90 ? -27.956 -2.013 32.969 1.00 56.44 90 ILE A C 1
ATOM 736 O O . ILE A 1 90 ? -28.139 -1.018 33.665 1.00 56.44 90 ILE A O 1
ATOM 740 N N . ALA A 1 91 ? -28.070 -1.970 31.638 1.00 53.56 91 ALA A N 1
ATOM 741 C CA . ALA A 1 91 ? -28.471 -0.755 30.928 1.00 53.56 91 ALA A CA 1
ATOM 742 C C . ALA A 1 91 ? -29.864 -0.261 31.369 1.00 53.56 91 ALA A C 1
ATOM 744 O O . ALA A 1 91 ? -30.036 0.927 31.631 1.00 53.56 91 ALA A O 1
ATOM 745 N N . ASN A 1 92 ? -30.831 -1.168 31.552 1.00 52.16 92 ASN A N 1
ATOM 746 C CA . ASN A 1 92 ? -32.162 -0.820 32.060 1.00 52.16 92 ASN A CA 1
ATOM 747 C C . ASN A 1 92 ? -32.139 -0.475 33.557 1.00 52.16 92 ASN A C 1
ATOM 749 O O . ASN A 1 92 ? -32.873 0.408 33.982 1.00 52.16 92 ASN A O 1
ATOM 753 N N . SER A 1 93 ? -31.283 -1.117 34.358 1.00 51.91 93 SER A N 1
ATOM 754 C CA . SER A 1 93 ? -31.153 -0.822 35.793 1.00 51.91 93 SER A CA 1
ATOM 755 C C . SER A 1 93 ? -30.474 0.523 36.082 1.00 51.91 93 SER A C 1
ATOM 757 O O . SER A 1 93 ? -30.833 1.166 37.063 1.00 51.91 93 SER A O 1
ATOM 759 N N . ILE A 1 94 ? -29.507 0.953 35.262 1.00 51.16 94 ILE A N 1
ATOM 760 C CA . ILE A 1 94 ? -28.845 2.266 35.387 1.00 51.16 94 ILE A CA 1
ATOM 761 C C . ILE A 1 94 ? -29.761 3.385 34.868 1.00 51.16 94 ILE A C 1
ATOM 763 O O . ILE A 1 94 ? -29.791 4.471 35.443 1.00 51.16 94 ILE A O 1
ATOM 767 N N . LEU A 1 95 ? -30.534 3.125 33.807 1.00 52.84 95 LEU A N 1
ATOM 768 C CA . LEU A 1 95 ? -31.490 4.093 33.257 1.00 52.84 95 LEU A CA 1
ATOM 769 C C . LEU A 1 95 ? -32.783 4.206 34.085 1.00 52.84 95 LEU A C 1
ATOM 771 O O . LEU A 1 95 ? -33.420 5.256 34.062 1.00 52.84 95 LEU A O 1
ATOM 775 N N . ASN A 1 96 ? -33.134 3.191 34.879 1.00 55.19 96 ASN A N 1
ATOM 776 C CA . ASN A 1 96 ? -34.243 3.245 35.834 1.00 55.19 96 ASN A CA 1
ATOM 777 C C . ASN A 1 96 ? -33.782 3.716 37.224 1.00 55.19 96 ASN A C 1
ATOM 779 O O . ASN A 1 96 ? -34.075 3.076 38.234 1.00 55.19 96 ASN A O 1
ATOM 783 N N . ALA A 1 97 ? -33.096 4.861 37.293 1.00 55.72 97 ALA A N 1
ATOM 784 C CA . ALA A 1 97 ? -32.690 5.484 38.559 1.00 55.72 97 ALA A CA 1
ATOM 785 C C . ALA A 1 97 ? -33.867 5.641 39.545 1.00 55.72 97 ALA A C 1
ATOM 787 O O . ALA A 1 97 ? -33.701 5.444 40.743 1.00 55.72 97 ALA A O 1
ATOM 788 N N . MET A 1 98 ? -35.081 5.885 39.036 1.00 52.97 98 MET A N 1
ATOM 789 C CA . MET A 1 98 ? -36.295 5.957 39.856 1.00 52.97 98 MET A CA 1
ATOM 790 C C . MET A 1 98 ? -36.695 4.618 40.490 1.00 52.97 98 MET A C 1
ATOM 792 O O . MET A 1 98 ? -37.191 4.612 41.611 1.00 52.97 98 MET A O 1
ATOM 796 N N . GLU A 1 99 ? -36.502 3.489 39.805 1.00 54.62 99 GLU A N 1
ATOM 797 C CA . GLU A 1 99 ? -36.781 2.166 40.387 1.00 54.62 99 GLU A CA 1
ATOM 798 C C . GLU A 1 99 ? -35.698 1.775 41.397 1.00 54.62 99 GLU A C 1
ATOM 800 O O . GLU A 1 99 ? -36.001 1.192 42.436 1.00 54.62 99 GLU A O 1
ATOM 805 N N . LEU A 1 100 ? -34.443 2.168 41.150 1.00 57.59 100 LEU A N 1
ATOM 806 C CA . LEU A 1 100 ? -33.358 1.976 42.110 1.00 57.59 100 LEU A CA 1
ATOM 807 C C . LEU A 1 100 ? -33.589 2.791 43.393 1.00 57.59 100 LEU A C 1
ATOM 809 O O . LEU A 1 100 ? -33.453 2.246 44.488 1.00 57.59 100 LEU A O 1
ATOM 813 N N . ASP A 1 101 ? -34.013 4.052 43.271 1.00 60.22 101 ASP A N 1
ATOM 814 C CA . ASP A 1 101 ? -34.380 4.896 44.413 1.00 60.22 101 ASP A CA 1
ATOM 815 C C . ASP A 1 101 ? -35.543 4.288 45.213 1.00 60.22 101 ASP A C 1
ATOM 817 O O . ASP A 1 101 ? -35.482 4.227 46.442 1.00 60.22 101 ASP A O 1
ATOM 821 N N . LYS A 1 102 ? -36.569 3.747 44.538 1.00 59.28 102 LYS A N 1
ATOM 822 C CA . LYS A 1 102 ? -37.687 3.045 45.198 1.00 59.28 102 LYS A CA 1
ATOM 823 C C . LYS A 1 102 ? -37.222 1.811 45.976 1.00 59.28 102 LYS A C 1
ATOM 825 O O . LYS A 1 102 ? -37.648 1.621 47.117 1.00 59.28 102 LYS A O 1
ATOM 830 N N . VAL A 1 103 ? -36.328 0.998 45.405 1.00 60.81 103 VAL A N 1
ATOM 831 C CA . VAL A 1 103 ? -35.768 -0.194 46.070 1.00 60.81 103 VAL A CA 1
ATOM 832 C C . VAL A 1 103 ? -34.920 0.193 47.285 1.00 60.81 103 VAL A C 1
ATOM 834 O O . VAL A 1 103 ? -35.004 -0.453 48.333 1.00 60.81 103 VAL A O 1
ATOM 837 N N . VAL A 1 104 ? -34.122 1.260 47.183 1.00 64.19 104 VAL A N 1
ATOM 838 C CA . VAL A 1 104 ? -33.311 1.774 48.299 1.00 64.19 104 VAL A CA 1
ATOM 839 C C . VAL A 1 104 ? -34.201 2.280 49.438 1.00 64.19 104 VAL A C 1
ATOM 841 O O . VAL A 1 104 ? -33.951 1.943 50.599 1.00 64.19 104 VAL A O 1
ATOM 844 N N . VAL A 1 105 ? -35.268 3.019 49.120 1.00 65.50 1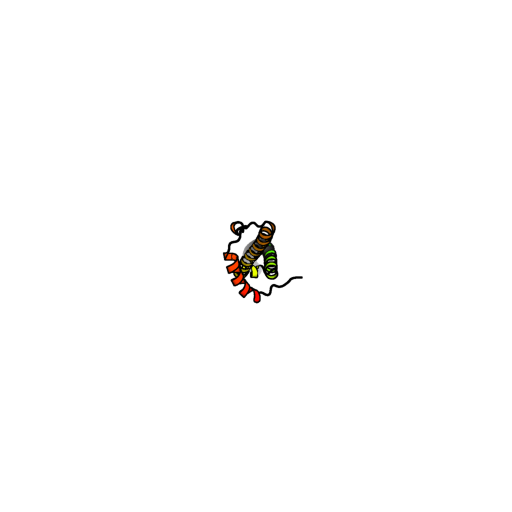05 VAL A N 1
ATOM 845 C CA . VAL A 1 105 ? -36.249 3.505 50.103 1.00 65.50 105 VAL A CA 1
ATOM 846 C C . VAL A 1 105 ? -36.988 2.343 50.778 1.00 65.50 105 VAL A C 1
ATOM 848 O O . VAL A 1 105 ? -37.053 2.298 52.007 1.00 65.50 105 VAL A O 1
ATOM 851 N N . ALA A 1 106 ? -37.465 1.354 50.016 1.00 62.81 106 ALA A N 1
ATOM 852 C CA . ALA A 1 106 ? -38.154 0.186 50.574 1.00 62.81 106 ALA A CA 1
ATOM 853 C C . ALA A 1 106 ? -37.243 -0.665 51.468 1.00 62.81 106 ALA A C 1
ATOM 855 O O . ALA A 1 106 ? -37.655 -1.137 52.530 1.00 62.81 106 ALA A O 1
ATOM 856 N N . ARG A 1 107 ? -35.967 -0.821 51.095 1.00 66.12 107 ARG A N 1
ATOM 857 C CA . ARG A 1 107 ? -34.980 -1.490 51.946 1.00 66.12 107 ARG A CA 1
ATOM 858 C C . ARG A 1 107 ? -34.796 -0.744 53.269 1.00 66.12 107 ARG A C 1
ATOM 860 O O . ARG A 1 107 ? -34.782 -1.387 54.318 1.00 66.12 107 ARG A O 1
ATOM 867 N N . ALA A 1 108 ? -34.672 0.583 53.238 1.00 66.88 108 ALA A N 1
ATOM 868 C CA . ALA A 1 108 ? -34.551 1.394 54.448 1.00 66.88 108 ALA A CA 1
ATOM 869 C C . ALA A 1 108 ? -35.784 1.242 55.359 1.00 66.88 108 ALA A C 1
ATOM 871 O O . ALA A 1 108 ? -35.630 0.986 56.555 1.00 66.88 108 ALA A O 1
ATOM 872 N N . ALA A 1 109 ? -36.994 1.289 54.795 1.00 68.00 109 ALA A N 1
ATOM 873 C CA . ALA A 1 109 ? -38.233 1.082 55.542 1.00 68.00 109 ALA A CA 1
ATOM 874 C C . ALA A 1 109 ? -38.333 -0.319 56.162 1.00 68.00 109 ALA A C 1
ATOM 876 O O . ALA A 1 109 ? -38.620 -0.442 57.351 1.00 68.00 109 ALA A O 1
ATOM 877 N N . GLY A 1 110 ? -37.994 -1.373 55.411 1.00 68.50 110 GLY A N 1
ATOM 878 C CA . GLY A 1 110 ? -37.971 -2.743 55.931 1.00 68.50 110 GLY A CA 1
ATOM 879 C C . GLY A 1 110 ? -36.959 -2.949 57.066 1.00 68.50 110 GLY A C 1
ATOM 880 O O . GLY A 1 110 ? -37.242 -3.661 58.030 1.00 68.50 110 GLY A O 1
ATOM 881 N N . HIS A 1 111 ? -35.790 -2.301 57.000 1.00 70.12 111 HIS A N 1
ATOM 882 C CA . HIS A 1 111 ? -34.821 -2.305 58.102 1.00 70.12 111 HIS A CA 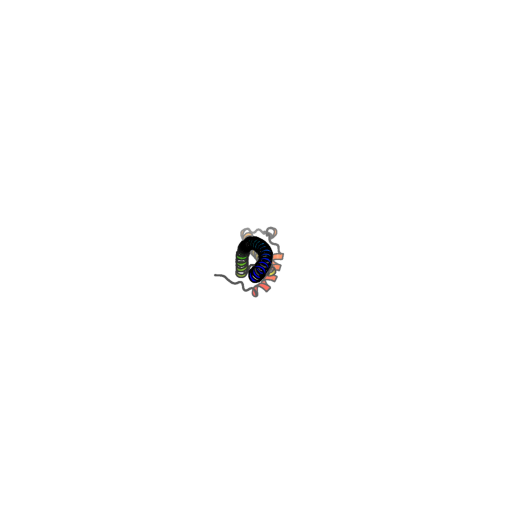1
ATOM 883 C C . HIS A 1 111 ? -35.380 -1.630 59.363 1.00 70.12 111 HIS A C 1
ATOM 885 O O . HIS A 1 111 ? -35.175 -2.143 60.464 1.00 70.12 111 HIS A O 1
ATOM 891 N N . ARG A 1 112 ? -36.106 -0.516 59.211 1.00 72.81 112 ARG A N 1
ATOM 892 C CA . ARG A 1 112 ? -36.740 0.191 60.330 1.00 72.81 112 ARG A CA 1
ATOM 893 C C . ARG A 1 112 ? -37.891 -0.610 60.938 1.00 72.81 112 ARG A C 1
ATOM 895 O O . ARG A 1 112 ? -37.912 -0.765 62.154 1.00 72.81 112 ARG A O 1
ATOM 902 N N . ALA A 1 113 ? -38.772 -1.190 60.123 1.00 71.12 113 ALA A N 1
ATOM 903 C CA . ALA A 1 113 ? -39.887 -2.017 60.593 1.00 71.12 113 ALA A CA 1
ATOM 904 C C . ALA A 1 113 ? -39.406 -3.192 61.461 1.00 71.12 113 ALA A C 1
ATOM 906 O O . ALA A 1 113 ? -39.875 -3.369 62.583 1.00 71.12 113 ALA A O 1
ATOM 907 N N . ARG A 1 114 ? -38.382 -3.929 61.004 1.00 69.94 114 ARG A N 1
ATOM 908 C CA . ARG A 1 114 ? -37.785 -5.020 61.799 1.00 69.94 114 ARG A CA 1
ATOM 909 C C . ARG A 1 114 ? -37.092 -4.530 63.065 1.00 69.94 114 ARG A C 1
ATOM 911 O O . ARG A 1 114 ? -37.080 -5.239 64.066 1.00 69.94 114 ARG A O 1
ATOM 918 N N . TYR A 1 115 ? -36.472 -3.350 63.026 1.00 74.56 115 TYR A N 1
ATOM 919 C CA . TYR A 1 115 ? -35.870 -2.761 64.219 1.00 74.56 115 TYR A CA 1
ATOM 920 C C . TYR A 1 115 ? -36.943 -2.442 65.267 1.00 74.56 115 TYR A C 1
ATOM 922 O O . TYR A 1 115 ? -36.769 -2.800 66.426 1.00 74.56 115 TYR A O 1
ATOM 930 N N . VAL A 1 116 ? -38.063 -1.836 64.860 1.00 75.75 116 VAL A N 1
ATOM 931 C CA . VAL A 1 116 ? -39.203 -1.541 65.744 1.00 75.75 116 VAL A CA 1
ATOM 932 C C . VAL A 1 116 ? -39.802 -2.823 66.323 1.00 75.75 116 VAL A C 1
ATOM 934 O O . VAL A 1 116 ? -40.030 -2.889 67.525 1.00 75.75 116 VAL A O 1
ATOM 937 N N . GLU A 1 117 ? -39.989 -3.858 65.504 1.00 78.69 117 GLU A N 1
ATOM 938 C CA . GLU A 1 117 ? -40.482 -5.168 65.952 1.00 78.69 117 GLU A CA 1
ATOM 939 C C . GLU A 1 117 ? -39.539 -5.815 66.982 1.00 78.69 117 GLU A C 1
ATOM 941 O O . GLU A 1 117 ? -39.968 -6.264 68.044 1.00 78.69 117 GLU A O 1
ATOM 946 N N . CYS A 1 118 ? -38.231 -5.805 66.711 1.00 77.44 118 CYS A N 1
ATOM 947 C CA . CYS A 1 118 ? -37.224 -6.333 67.629 1.00 77.44 118 CYS A CA 1
ATOM 948 C C . CYS A 1 118 ? -37.188 -5.550 68.950 1.00 77.44 118 CYS A C 1
ATOM 950 O O . CYS A 1 118 ? -37.149 -6.150 70.024 1.00 77.44 118 CYS A O 1
ATOM 952 N N . VAL A 1 119 ? -37.244 -4.215 68.883 1.00 78.06 119 VAL A N 1
ATOM 953 C CA . VAL A 1 119 ? -37.313 -3.359 70.072 1.00 78.06 119 VAL A CA 1
ATOM 954 C C . VAL A 1 119 ? -38.569 -3.667 70.878 1.00 78.06 119 VAL A C 1
ATOM 956 O O . VAL A 1 119 ? -38.439 -3.885 72.075 1.00 78.06 119 VAL A O 1
ATOM 959 N N . ALA A 1 120 ? -39.739 -3.793 70.250 1.00 81.00 120 ALA A N 1
ATOM 960 C CA . ALA A 1 120 ? -40.986 -4.109 70.946 1.00 81.00 120 ALA A CA 1
ATOM 961 C C . ALA A 1 120 ? -40.896 -5.426 71.739 1.00 81.00 120 ALA A C 1
ATOM 963 O O . ALA A 1 120 ? -41.298 -5.477 72.900 1.00 81.00 120 ALA A O 1
ATOM 964 N N . HIS A 1 121 ? -40.295 -6.472 71.163 1.00 80.44 121 HIS A N 1
ATOM 965 C CA . HIS A 1 121 ? -40.071 -7.735 71.875 1.00 80.44 121 HIS A CA 1
ATOM 966 C C . HIS A 1 121 ? -39.095 -7.601 73.051 1.00 80.44 121 HIS A C 1
ATOM 968 O O . HIS A 1 121 ? -39.283 -8.226 74.095 1.00 80.44 121 HIS A O 1
ATOM 974 N N . VAL A 1 122 ? -38.047 -6.789 72.903 1.00 77.31 122 VAL A N 1
ATOM 975 C CA . VAL A 1 122 ? -37.078 -6.530 73.976 1.00 77.31 122 VAL A CA 1
ATOM 976 C C . VAL A 1 122 ? -37.700 -5.679 75.087 1.00 77.31 122 VAL A C 1
ATOM 978 O O . VAL A 1 122 ? -37.476 -5.962 76.262 1.00 77.31 122 VAL A O 1
ATOM 981 N N . GLU A 1 123 ? -38.509 -4.678 74.744 1.00 83.25 123 GLU A N 1
ATOM 982 C CA . GLU A 1 123 ? -39.257 -3.856 75.699 1.00 83.25 123 GLU A CA 1
ATOM 983 C C . GLU A 1 123 ? -40.267 -4.694 76.491 1.00 83.25 123 GLU A C 1
ATOM 985 O O . GLU A 1 123 ? -40.375 -4.544 77.709 1.00 83.25 123 GLU A O 1
ATOM 990 N N . GLU A 1 124 ? -40.968 -5.610 75.818 1.00 81.88 124 GLU A N 1
ATOM 991 C CA . GLU A 1 124 ? -41.896 -6.554 76.443 1.00 81.88 124 GLU A CA 1
ATOM 992 C C . GLU A 1 124 ? -41.167 -7.498 77.410 1.00 81.88 124 GLU A C 1
ATOM 994 O O . GLU A 1 124 ? -41.617 -7.689 78.541 1.00 81.88 124 GLU A O 1
ATOM 999 N N . ALA A 1 125 ? -40.013 -8.035 77.004 1.00 79.44 125 ALA A N 1
ATOM 10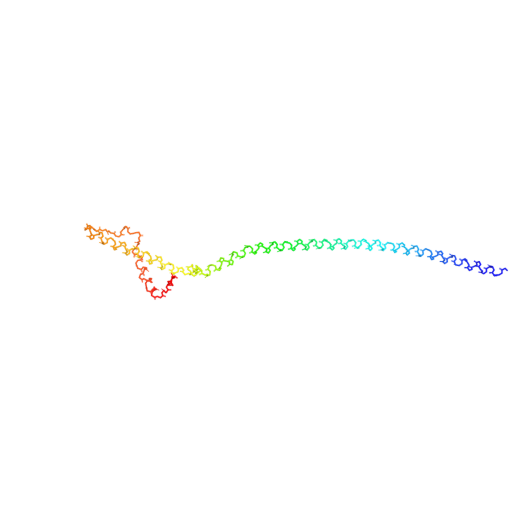00 C CA . ALA A 1 125 ? -39.227 -8.966 77.810 1.00 79.44 125 ALA A CA 1
ATOM 1001 C C . ALA A 1 125 ? -38.512 -8.307 79.003 1.00 79.44 125 ALA A C 1
ATOM 1003 O O . ALA A 1 125 ? -38.301 -8.956 80.028 1.00 79.44 125 ALA A O 1
ATOM 1004 N N . LEU A 1 126 ? -38.107 -7.039 78.875 1.00 83.75 126 LEU A N 1
ATOM 1005 C CA . LEU A 1 126 ? -37.326 -6.320 79.891 1.00 83.75 126 LEU A CA 1
ATOM 1006 C C . LEU A 1 126 ? -38.149 -5.310 80.704 1.00 83.75 126 LEU A C 1
ATOM 1008 O O . LEU A 1 126 ? -37.618 -4.727 81.649 1.00 83.75 126 LEU A O 1
ATOM 1012 N N . HIS A 1 127 ? -39.422 -5.092 80.356 1.00 83.69 127 HIS A N 1
ATOM 1013 C CA . HIS A 1 127 ? -40.299 -4.066 80.940 1.00 83.69 127 HIS A CA 1
ATOM 1014 C C . HIS A 1 127 ? -39.673 -2.659 80.968 1.00 83.69 127 HIS A C 1
ATOM 1016 O O . HIS A 1 127 ? -39.942 -1.854 81.863 1.00 83.69 127 HIS A O 1
ATOM 1022 N N . GLN A 1 128 ? -38.831 -2.355 79.982 1.00 81.88 128 GLN A N 1
ATOM 1023 C CA . GLN A 1 128 ? -38.118 -1.090 79.856 1.00 81.88 128 GLN A CA 1
ATOM 1024 C C . GLN A 1 128 ? -38.318 -0.546 78.448 1.00 81.88 128 GLN A C 1
ATOM 1026 O O . GLN A 1 128 ? -38.116 -1.280 77.492 1.00 81.88 128 GLN A O 1
ATOM 1031 N N . GLN A 1 129 ? -38.674 0.735 78.327 1.00 76.94 129 GLN A N 1
ATOM 1032 C CA . GLN A 1 129 ? -38.839 1.392 77.030 1.00 76.94 129 GLN A CA 1
ATOM 1033 C C . GLN A 1 129 ?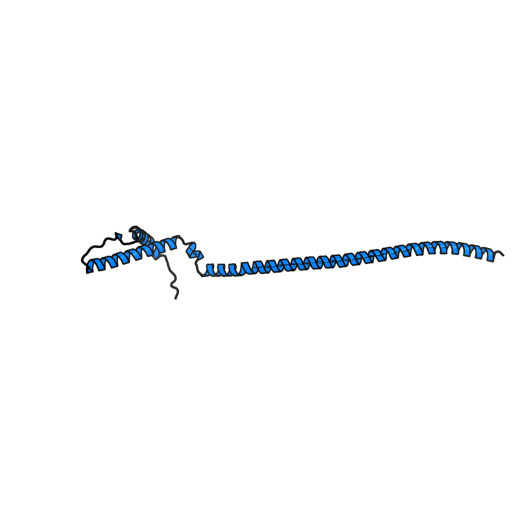 -37.490 1.814 76.429 1.00 76.94 129 GLN A C 1
ATOM 1035 O O . GLN A 1 129 ? -36.644 2.397 77.115 1.00 76.94 129 GLN A O 1
ATOM 1040 N N . PHE A 1 130 ? -37.323 1.574 75.133 1.00 71.25 130 PHE A N 1
ATOM 1041 C CA . PHE A 1 130 ? -36.197 1.959 74.298 1.00 71.25 130 PHE A CA 1
ATOM 1042 C C . PHE A 1 130 ? -36.696 2.839 73.143 1.00 71.25 130 PHE A C 1
ATOM 1044 O O . PHE A 1 130 ? -37.471 2.425 72.289 1.00 71.25 130 PHE A O 1
ATOM 1051 N N . GLY A 1 131 ? -36.215 4.082 73.074 1.00 66.62 131 GLY A N 1
ATOM 1052 C CA . GLY A 1 131 ? -36.587 4.989 71.984 1.00 66.62 131 GLY A CA 1
ATOM 1053 C C . GLY A 1 131 ? -35.980 4.594 70.631 1.00 66.62 131 GLY A C 1
ATOM 1054 O O . GLY A 1 131 ? -34.918 3.975 70.558 1.00 66.62 131 GLY A O 1
ATOM 1055 N N . THR A 1 132 ? -36.564 5.087 69.539 1.00 65.12 132 THR A N 1
ATOM 1056 C CA . THR A 1 132 ? -36.076 4.889 68.158 1.00 65.12 132 THR A CA 1
ATOM 1057 C C . THR A 1 132 ? -34.776 5.636 67.830 1.00 65.12 132 THR A C 1
ATOM 1059 O O . THR A 1 132 ? -34.230 5.461 66.747 1.00 65.12 132 THR A O 1
ATOM 1062 N N . HIS A 1 133 ? -34.223 6.409 68.770 1.00 67.31 133 HIS A N 1
ATOM 1063 C CA . HIS A 1 133 ? -32.986 7.190 68.621 1.00 67.31 133 HIS A CA 1
ATOM 1064 C C . HIS A 1 133 ? -31.717 6.390 68.271 1.00 67.31 133 HIS A C 1
ATOM 1066 O O . HIS A 1 133 ? -30.723 6.976 67.848 1.00 67.31 133 HIS A O 1
ATOM 1072 N N . HIS A 1 134 ? -31.732 5.066 68.447 1.00 66.62 134 HIS A N 1
ATOM 1073 C CA . HIS A 1 134 ? -30.643 4.174 68.036 1.00 66.62 134 HIS A CA 1
ATOM 1074 C C . HIS A 1 134 ? -30.890 3.502 66.676 1.00 66.62 134 HIS A C 1
ATOM 1076 O O . HIS A 1 134 ? -30.013 2.799 66.173 1.00 66.62 134 HIS A O 1
ATOM 1082 N N . CYS A 1 135 ? -32.055 3.723 66.058 1.00 67.31 135 CYS A N 1
ATOM 1083 C CA . CYS A 1 135 ? -32.295 3.322 64.681 1.00 67.31 135 CYS A CA 1
ATOM 1084 C C . CYS A 1 135 ? -31.507 4.263 63.763 1.00 67.31 135 CYS A C 1
ATOM 1086 O O . CYS A 1 135 ? -31.713 5.474 63.766 1.00 67.31 135 CYS A O 1
ATOM 1088 N N . SER A 1 136 ? -30.602 3.712 62.957 1.00 67.38 136 SER A N 1
ATOM 1089 C CA . SER A 1 136 ? -29.835 4.477 61.966 1.00 67.38 136 SER A CA 1
ATOM 1090 C C . SER A 1 136 ? -30.675 4.943 60.769 1.00 67.38 136 SER A C 1
ATOM 1092 O O . SER A 1 136 ? -30.160 5.637 59.893 1.00 67.38 136 SER A O 1
ATOM 1094 N N . VAL A 1 137 ? -31.956 4.565 60.719 1.00 65.62 137 VAL A N 1
ATOM 1095 C CA . VAL A 1 137 ? -32.907 4.913 59.662 1.00 65.62 137 VAL A CA 1
ATOM 1096 C C . VAL A 1 137 ? -33.929 5.906 60.212 1.00 65.62 137 VAL A C 1
ATOM 1098 O O . VAL A 1 137 ? -34.522 5.673 61.263 1.00 65.62 137 VAL A O 1
ATOM 1101 N N . SER A 1 138 ? -34.133 7.015 59.499 1.00 66.31 138 SER A N 1
ATOM 1102 C CA . SER A 1 138 ? -35.045 8.087 59.907 1.00 66.31 138 SER A CA 1
ATOM 1103 C C . SER A 1 138 ? -36.518 7.756 59.649 1.00 66.31 138 SER A C 1
ATOM 1105 O O . SER A 1 138 ? -36.855 6.892 58.836 1.00 66.31 138 SER A O 1
ATOM 1107 N N . ASP A 1 139 ? -37.408 8.508 60.302 1.00 64.62 139 ASP A N 1
ATOM 1108 C CA . ASP A 1 139 ? -38.862 8.346 60.177 1.00 64.62 139 ASP A CA 1
ATOM 1109 C C . ASP A 1 139 ? -39.387 8.584 58.747 1.00 64.62 139 ASP A C 1
ATOM 1111 O O . ASP A 1 139 ? -40.351 7.954 58.318 1.00 64.62 139 ASP A O 1
ATOM 1115 N N . GLY A 1 140 ? -38.686 9.406 57.958 1.00 62.91 140 GLY A N 1
ATOM 1116 C CA . GLY A 1 140 ? -39.034 9.686 56.560 1.00 62.91 140 GLY A CA 1
ATOM 1117 C C . GLY A 1 140 ? -38.876 8.494 55.604 1.00 62.91 140 GLY A C 1
ATOM 1118 O O . GLY A 1 140 ? -39.396 8.537 54.490 1.00 62.91 140 GLY A O 1
ATOM 1119 N N . ALA A 1 141 ? -38.190 7.419 56.014 1.00 60.97 141 ALA A N 1
ATOM 1120 C CA . ALA A 1 141 ? -38.061 6.210 55.198 1.00 60.97 141 ALA A CA 1
ATOM 1121 C C . ALA A 1 141 ? -39.395 5.456 55.050 1.00 60.97 141 ALA A C 1
ATOM 1123 O O . ALA A 1 141 ? -39.641 4.838 54.018 1.00 60.97 141 ALA A O 1
ATOM 1124 N N . GLU A 1 142 ? -40.272 5.534 56.053 1.00 60.19 142 GLU A N 1
ATOM 1125 C CA . GLU A 1 142 ? -41.565 4.840 56.066 1.00 60.19 142 GLU A CA 1
ATOM 1126 C C . GLU A 1 142 ? -42.611 5.581 55.218 1.00 60.19 142 GLU A C 1
ATOM 1128 O O . GLU A 1 142 ? -43.270 4.967 54.382 1.00 60.19 142 GLU A O 1
ATOM 1133 N N . GLU A 1 143 ? -42.658 6.917 55.302 1.00 63.25 143 GLU A N 1
ATOM 1134 C CA . GLU A 1 143 ? -43.460 7.756 54.392 1.00 63.25 143 GLU A CA 1
ATOM 1135 C C . GLU A 1 143 ? -43.035 7.599 52.922 1.00 63.25 143 GLU A C 1
ATOM 1137 O O . GLU A 1 143 ? -43.874 7.587 52.017 1.00 63.25 143 GLU A O 1
ATOM 1142 N N . GLY A 1 144 ? -41.728 7.458 52.674 1.00 56.69 144 GLY A N 1
ATOM 1143 C CA . GLY A 1 144 ? -41.191 7.167 51.346 1.00 56.69 144 GLY A CA 1
ATOM 1144 C C . GLY A 1 144 ? -41.576 5.775 50.834 1.00 56.69 144 GLY A C 1
ATOM 1145 O O . GLY A 1 144 ? -41.793 5.611 49.635 1.00 56.69 144 GLY A O 1
ATOM 1146 N N . SER A 1 145 ? -41.699 4.789 51.728 1.00 55.53 145 SER A N 1
ATOM 1147 C CA . SER A 1 145 ? -42.070 3.414 51.377 1.00 55.53 145 SER A CA 1
ATOM 1148 C C . SER A 1 145 ? -43.548 3.262 51.058 1.00 55.53 145 SER A C 1
ATOM 1150 O O . SER A 1 145 ? -43.861 2.596 50.082 1.00 55.53 145 SER A O 1
ATOM 1152 N N . ILE A 1 146 ? -44.449 3.919 51.794 1.00 59.75 146 ILE A N 1
ATOM 1153 C CA . ILE A 1 146 ? -45.894 3.884 51.500 1.00 59.75 146 ILE A CA 1
ATOM 1154 C C . ILE A 1 146 ? -46.173 4.470 50.101 1.00 59.75 146 ILE A C 1
ATOM 1156 O O . ILE A 1 146 ? -46.911 3.891 49.309 1.00 59.75 146 ILE A O 1
ATOM 1160 N N . LYS A 1 147 ? -45.493 5.569 49.733 1.00 56.59 147 LYS A N 1
ATOM 1161 C CA . LYS A 1 147 ? -45.529 6.123 48.361 1.00 56.59 147 LYS A CA 1
ATOM 1162 C C . LYS A 1 147 ? -44.908 5.200 47.304 1.00 56.59 147 LYS A C 1
ATOM 1164 O O . LYS A 1 147 ? -45.215 5.324 46.117 1.00 56.59 147 LYS A O 1
ATOM 1169 N N . ALA A 1 148 ? -43.993 4.318 47.701 1.00 51.38 148 ALA A N 1
ATOM 1170 C CA . ALA A 1 148 ? -43.404 3.324 46.814 1.00 51.38 148 ALA A CA 1
ATOM 1171 C C . ALA A 1 148 ? -44.298 2.072 46.684 1.00 51.38 148 ALA A C 1
ATOM 1173 O O . ALA A 1 148 ? -44.386 1.541 45.584 1.00 51.38 148 ALA A O 1
ATOM 1174 N N . GLU A 1 149 ? -45.015 1.657 47.740 1.00 51.25 149 GLU A N 1
ATOM 1175 C CA . GLU A 1 149 ? -46.025 0.571 47.769 1.00 51.25 149 GLU A CA 1
ATOM 1176 C C . GLU A 1 149 ? -47.131 0.744 46.741 1.00 51.25 149 GLU A C 1
ATOM 1178 O O . GLU A 1 149 ? -47.375 -0.182 45.973 1.00 51.25 149 GLU A O 1
ATOM 1183 N N . GLU A 1 150 ? -47.685 1.945 46.590 1.00 55.25 150 GLU A N 1
ATOM 1184 C CA . GLU A 1 150 ? -48.668 2.219 45.529 1.00 55.25 150 GLU A CA 1
ATOM 1185 C C . GLU A 1 150 ? -48.097 2.033 44.104 1.00 55.25 150 GLU A C 1
ATOM 1187 O O . GLU A 1 150 ? -48.841 1.841 43.143 1.00 55.25 150 GLU A O 1
ATOM 1192 N N . ASN A 1 151 ? -46.767 2.060 43.948 1.00 48.62 151 ASN A N 1
ATOM 1193 C CA . ASN A 1 151 ? -46.087 1.772 42.684 1.00 48.62 151 ASN A CA 1
ATOM 1194 C C . ASN A 1 151 ? -45.649 0.298 42.545 1.00 48.62 151 ASN A C 1
ATOM 1196 O O . ASN A 1 151 ? -45.368 -0.127 41.422 1.00 48.62 151 ASN A O 1
ATOM 1200 N N . TYR A 1 152 ? -45.589 -0.472 43.641 1.00 50.28 152 TYR A N 1
ATOM 1201 C CA . TYR A 1 152 ? -45.124 -1.867 43.668 1.00 50.28 152 TYR A CA 1
ATOM 1202 C C . TYR A 1 152 ? -46.150 -2.859 43.103 1.00 50.28 152 TYR A C 1
ATOM 1204 O O . TYR A 1 152 ? -45.735 -3.834 42.479 1.00 50.28 152 TYR A O 1
ATOM 1212 N N . ASP A 1 153 ? -47.456 -2.582 43.202 1.00 54.03 153 ASP A N 1
ATOM 1213 C CA . ASP A 1 153 ? -48.518 -3.423 42.605 1.00 54.03 153 ASP A CA 1
ATOM 1214 C C . ASP A 1 153 ? -48.381 -3.584 41.077 1.00 54.03 153 ASP A C 1
ATOM 1216 O O . ASP A 1 153 ? -48.928 -4.511 40.478 1.00 54.03 153 ASP A O 1
ATOM 1220 N N . ASN A 1 154 ? -47.603 -2.706 40.439 1.00 52.75 154 ASN A N 1
ATOM 1221 C CA . ASN A 1 154 ? -47.356 -2.703 38.999 1.00 52.75 154 ASN A CA 1
ATOM 1222 C C . ASN A 1 154 ? -45.981 -3.288 38.621 1.00 52.75 154 ASN A C 1
ATOM 1224 O O . ASN A 1 154 ? -45.663 -3.393 37.433 1.00 52.75 154 ASN A O 1
ATOM 1228 N N . LEU A 1 155 ? -45.142 -3.645 39.603 1.00 45.12 155 LEU A N 1
ATOM 1229 C CA . LEU A 1 155 ? -43.767 -4.083 39.378 1.00 45.12 155 LEU A CA 1
ATOM 1230 C C . LEU A 1 155 ? -43.685 -5.615 39.348 1.00 45.12 155 LEU A C 1
ATOM 1232 O O . LEU A 1 155 ? -43.465 -6.286 40.354 1.00 45.12 155 LEU A O 1
ATOM 1236 N N . SER A 1 156 ? -43.835 -6.191 38.156 1.00 50.19 156 SER A N 1
ATOM 1237 C CA . SER A 1 156 ? -43.592 -7.619 37.943 1.00 50.19 156 SER A CA 1
ATOM 1238 C C . SER A 1 156 ? -42.084 -7.886 37.916 1.00 50.19 156 SER A C 1
ATOM 1240 O O . SER A 1 156 ? -41.444 -7.763 36.871 1.00 50.19 156 SER A O 1
ATOM 1242 N N . LEU A 1 157 ? -41.497 -8.247 39.059 1.00 45.72 157 LEU A N 1
ATOM 1243 C CA . LEU A 1 157 ? -40.104 -8.694 39.110 1.00 45.72 157 LEU A CA 1
ATOM 1244 C C . LEU A 1 157 ? -40.003 -10.129 38.564 1.00 45.72 157 LEU A C 1
ATOM 1246 O O . LEU A 1 157 ? -40.685 -11.020 39.075 1.00 45.72 157 LEU A O 1
ATOM 1250 N N . PRO A 1 158 ? -39.173 -10.392 37.539 1.00 43.59 158 PRO A N 1
ATOM 1251 C CA . PRO A 1 158 ? -38.960 -11.750 37.066 1.00 43.59 158 PRO A CA 1
ATOM 1252 C C . PRO A 1 158 ? -38.265 -12.575 38.155 1.00 43.59 158 PRO A C 1
ATOM 1254 O O . PRO A 1 158 ? -37.165 -12.244 38.600 1.00 43.59 158 PRO A O 1
ATOM 1257 N N . ILE A 1 159 ? -38.915 -13.660 38.579 1.00 39.06 159 ILE A N 1
ATOM 1258 C CA . ILE A 1 159 ? -38.308 -14.680 39.434 1.00 39.06 159 ILE A CA 1
ATOM 1259 C C . ILE A 1 159 ? -37.466 -15.568 38.518 1.00 39.06 159 ILE A C 1
ATOM 1261 O O . ILE A 1 159 ? -38.009 -16.285 37.680 1.00 39.06 159 ILE A O 1
ATOM 1265 N N . TRP A 1 160 ? -36.145 -15.504 38.658 1.00 37.31 160 TRP A N 1
ATOM 1266 C CA . TRP A 1 160 ? -35.234 -16.409 37.961 1.00 37.31 160 TRP A CA 1
ATOM 1267 C C . TRP A 1 160 ? -34.997 -17.640 38.845 1.00 37.31 160 TRP A C 1
ATOM 1269 O O . TRP A 1 160 ? -34.379 -17.526 39.904 1.00 37.31 160 TRP A O 1
ATOM 1279 N N . THR A 1 161 ? -35.533 -18.791 38.428 1.00 36.47 161 THR A N 1
ATOM 1280 C CA . THR A 1 161 ? -35.146 -20.137 38.900 1.00 36.47 161 THR A CA 1
ATOM 1281 C C . THR A 1 161 ? -34.104 -20.745 37.984 1.00 36.47 161 THR A C 1
ATOM 1283 O O . THR A 1 161 ? -34.292 -20.593 36.754 1.00 36.47 161 THR A O 1
#

Radius of gyration: 52.84 Å; chains: 1; bounding box: 90×30×157 Å

Foldseek 3Di:
DVVVVVVVVVVVVVVVVVVVVVVVVVVVVVVVVVVVVVVVVVVVVVVVVVVVVVVVVVVVVVVVVVVVVVVCVVVVVVVVVVVCCVVVCVVVVVVPVVVVVLVVLQVLQVQLVVVVVVQVVVCVVVVDHDDCVPPPRDPVSNVSNVVSVVVVVVDDDDDDD

Secondary structure (DSSP, 8-state):
-HHHHHHHHHHHHHHHHHHHHHHHHHHHHHHHHHHHHHHHHHHHHHHHHHHHHHHHHHHHHHHHHHHHHHHHHHHHHHHHHHHHHHHS-HHHHHH-HHHHHHHHHHHHHHHHHHHHHHHHHHHHHHT----GGG-SS-THHHHHHHHHHHHHTT-------